Protein AF-A0A1B8G7M9-F1 (afdb_monomer_lite)

Radius of gyration: 16.37 Å; chains: 1; bounding box: 35×26×43 Å

Organism: NCBI:txid342668

Sequence (100 aa):
MALAKYSAIYKQEGILFLVLLLYLSLFFAWLQTNVHFVNEGHLKRLQVVGAKTISYAPHFKGPVSAEEAAKRVLDIVERSTLEDEKAATAISQTGTDKLM

Foldseek 3Di:
DVQVVVLVVCLVVQDFGEAEDLPQQVVVVVCVVPVVVDDPVNVVVVVVVVVVLCVVAVVQPGHDHPVVVVVVVVVCVVPDGSPDPCRSFYDYPRDDPDTD

Structure (mmCIF, N/CA/C/O backbone):
data_AF-A0A1B8G7M9-F1
#
_entry.id   AF-A0A1B8G7M9-F1
#
loop_
_atom_site.group_PDB
_atom_site.id
_atom_site.type_symbol
_atom_site.label_atom_id
_atom_site.label_alt_id
_atom_site.label_comp_id
_atom_site.lab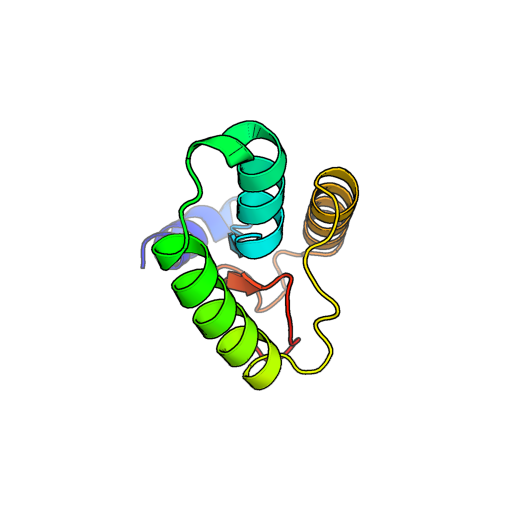el_asym_id
_atom_site.label_entity_id
_atom_site.label_seq_id
_atom_site.pdbx_PDB_ins_code
_atom_site.Cartn_x
_atom_site.Cartn_y
_atom_site.Cartn_z
_atom_site.occupancy
_atom_site.B_iso_or_equiv
_atom_site.auth_seq_id
_atom_site.auth_comp_id
_atom_site.auth_asym_id
_atom_site.auth_atom_id
_atom_site.pdbx_PDB_model_num
ATOM 1 N N . MET A 1 1 ? 5.175 -7.417 13.523 1.00 57.94 1 MET A N 1
ATOM 2 C CA . MET A 1 1 ? 5.119 -7.568 14.998 1.00 57.94 1 MET A CA 1
ATOM 3 C C . MET A 1 1 ? 4.810 -6.261 15.734 1.00 57.94 1 MET A C 1
ATOM 5 O O . MET A 1 1 ? 3.944 -6.283 16.595 1.00 57.94 1 MET A O 1
ATOM 9 N N . ALA A 1 2 ? 5.437 -5.123 15.393 1.00 77.31 2 ALA A N 1
ATOM 10 C CA . ALA A 1 2 ? 5.146 -3.834 16.044 1.00 77.31 2 ALA A CA 1
ATOM 11 C C . ALA A 1 2 ? 3.673 -3.389 15.913 1.00 77.31 2 ALA A C 1
ATOM 13 O O . ALA A 1 2 ? 3.064 -3.003 16.903 1.00 77.31 2 ALA A O 1
ATOM 14 N N . LEU A 1 3 ? 3.084 -3.517 14.717 1.00 79.38 3 LEU A N 1
ATOM 15 C CA . LEU A 1 3 ? 1.711 -3.083 14.436 1.00 79.38 3 LEU A CA 1
ATOM 16 C C . LEU A 1 3 ? 0.666 -3.767 15.332 1.00 79.38 3 LEU A C 1
ATOM 18 O O . LEU A 1 3 ? -0.118 -3.091 15.984 1.00 79.38 3 LEU A O 1
ATOM 22 N N . ALA A 1 4 ? 0.713 -5.099 15.427 1.00 79.94 4 ALA A N 1
ATOM 23 C CA . ALA A 1 4 ? -0.194 -5.870 16.276 1.00 79.94 4 ALA A CA 1
ATOM 24 C C . ALA A 1 4 ? -0.037 -5.520 17.765 1.00 79.94 4 ALA A C 1
ATOM 26 O O . ALA A 1 4 ? -1.028 -5.402 18.479 1.00 79.94 4 ALA A O 1
ATOM 27 N N . LYS A 1 5 ? 1.201 -5.286 18.229 1.00 84.12 5 LYS A N 1
ATOM 28 C CA . LYS A 1 5 ? 1.467 -4.879 19.616 1.00 84.12 5 LYS A CA 1
ATOM 29 C C . LYS A 1 5 ? 0.818 -3.531 19.939 1.00 84.12 5 LYS A C 1
ATOM 31 O O . LYS A 1 5 ? 0.127 -3.422 20.946 1.00 84.12 5 LYS A O 1
ATOM 36 N N . TYR A 1 6 ? 1.024 -2.519 19.098 1.00 85.88 6 TYR A N 1
ATOM 37 C CA . TYR A 1 6 ? 0.435 -1.196 19.322 1.00 85.88 6 TYR A CA 1
ATOM 38 C C . TYR A 1 6 ? -1.082 -1.206 19.150 1.00 85.88 6 TYR A C 1
ATOM 40 O O . TYR A 1 6 ? -1.781 -0.628 19.976 1.00 85.88 6 TYR A O 1
ATOM 48 N N . SER A 1 7 ? -1.594 -1.947 18.165 1.00 84.44 7 SER A N 1
ATOM 49 C CA . SER A 1 7 ? -3.034 -2.136 17.995 1.00 84.44 7 SER A CA 1
ATOM 50 C C . SER A 1 7 ? -3.686 -2.763 19.225 1.00 84.44 7 SER A C 1
ATOM 52 O O . SER A 1 7 ? -4.803 -2.388 19.555 1.00 84.44 7 SER A O 1
ATOM 54 N N . ALA A 1 8 ? -3.017 -3.696 19.910 1.00 83.31 8 ALA A N 1
ATOM 55 C CA . ALA A 1 8 ? -3.541 -4.301 21.131 1.00 83.31 8 ALA A CA 1
ATOM 56 C C . ALA A 1 8 ? -3.498 -3.338 22.329 1.00 83.31 8 ALA A C 1
ATOM 58 O O . ALA A 1 8 ? -4.464 -3.276 23.086 1.00 83.31 8 ALA A O 1
ATOM 59 N N . ILE A 1 9 ? -2.405 -2.580 22.490 1.00 88.50 9 ILE A N 1
ATOM 60 C CA . ILE A 1 9 ? -2.229 -1.636 23.607 1.00 88.50 9 ILE A CA 1
ATOM 61 C C . ILE A 1 9 ? -3.263 -0.507 23.542 1.00 88.50 9 ILE A C 1
ATOM 63 O O . ILE A 1 9 ? -3.929 -0.227 24.532 1.00 88.50 9 ILE A O 1
ATOM 67 N N . TYR A 1 10 ? -3.434 0.098 22.369 1.00 87.75 10 TYR A N 1
ATOM 68 C CA . TYR A 1 10 ? -4.267 1.289 22.198 1.00 87.75 10 TYR A CA 1
ATOM 69 C C . TYR A 1 10 ? -5.715 0.978 21.794 1.00 87.75 10 TYR A C 1
ATOM 71 O O . TYR A 1 10 ? -6.495 1.890 21.522 1.00 87.75 10 TYR A O 1
ATOM 79 N N . LYS A 1 11 ? -6.112 -0.304 21.779 1.00 82.94 11 LYS A N 1
ATOM 80 C CA . LYS A 1 11 ? -7.486 -0.706 21.437 1.00 82.94 11 LYS A CA 1
ATOM 81 C C . LYS A 1 11 ? -8.518 -0.057 22.362 1.00 82.94 11 LYS A C 1
ATOM 83 O O . LYS A 1 11 ? -9.576 0.353 21.901 1.00 82.94 11 LYS A O 1
ATOM 88 N N . GLN A 1 12 ? -8.203 0.044 23.655 1.00 85.19 12 GLN A N 1
ATOM 89 C CA . GLN A 1 12 ? -9.089 0.651 24.657 1.00 85.19 12 GLN A CA 1
ATOM 90 C C . GLN A 1 12 ? -9.249 2.167 24.472 1.00 85.19 12 GLN A C 1
ATOM 92 O O . GLN A 1 12 ? -10.257 2.725 24.887 1.00 85.19 12 GLN A O 1
ATOM 97 N N . GLU A 1 13 ? -8.288 2.818 23.815 1.00 89.56 13 GLU A N 1
ATOM 98 C CA . GLU A 1 13 ? -8.326 4.248 23.489 1.00 89.56 13 GLU A CA 1
ATOM 99 C C . GLU A 1 13 ? -9.068 4.524 22.171 1.00 89.56 13 GLU A C 1
ATOM 101 O O . GLU A 1 13 ? -9.188 5.671 21.750 1.00 89.56 13 GLU A O 1
ATOM 106 N N . GLY A 1 14 ? -9.570 3.478 21.504 1.00 85.44 14 GLY A N 1
ATOM 107 C CA . GLY A 1 14 ? -10.281 3.606 20.236 1.00 85.44 14 GLY A CA 1
ATOM 108 C C . GLY A 1 14 ? -9.380 3.977 19.055 1.00 85.44 14 GLY A C 1
ATOM 109 O O . GLY A 1 14 ? -9.861 4.542 18.075 1.00 85.44 14 GLY A O 1
ATOM 110 N N . ILE A 1 15 ? -8.078 3.672 19.125 1.00 87.06 15 ILE A N 1
ATOM 111 C CA . ILE A 1 15 ? -7.119 3.995 18.060 1.00 87.06 15 ILE A CA 1
ATOM 112 C C . ILE A 1 15 ? -6.969 2.810 17.103 1.00 87.06 15 ILE A C 1
ATOM 114 O O . ILE A 1 15 ? -6.572 1.710 17.498 1.00 87.06 15 ILE A O 1
ATOM 118 N N . LEU A 1 16 ? -7.223 3.057 15.816 1.00 83.69 16 LEU A N 1
ATOM 119 C CA . LEU A 1 16 ? -7.055 2.074 14.749 1.00 83.69 16 LEU A CA 1
ATOM 120 C C . LEU A 1 16 ? -5.671 2.189 14.092 1.00 83.69 16 LEU A C 1
ATOM 122 O O . LEU A 1 16 ? -5.254 3.262 13.661 1.00 83.69 16 LEU A O 1
ATOM 126 N N . PHE A 1 17 ? -4.975 1.057 13.964 1.00 84.88 17 PHE A N 1
ATOM 127 C CA . PHE A 1 17 ? -3.670 0.967 13.307 1.00 84.88 17 PHE A CA 1
ATOM 128 C C . PHE A 1 17 ? -3.786 0.242 11.962 1.00 84.88 17 PHE A C 1
ATOM 130 O O . PHE A 1 17 ? -4.107 -0.948 11.921 1.00 84.88 17 PHE A O 1
ATOM 137 N N . LEU A 1 18 ? -3.463 0.947 10.874 1.00 80.00 18 LEU A N 1
ATOM 138 C CA . LEU A 1 18 ? -3.508 0.443 9.498 1.00 80.00 18 LEU A CA 1
ATOM 139 C C . LEU A 1 18 ? -2.140 0.570 8.823 1.00 80.00 18 LEU A C 1
ATOM 141 O O . LEU A 1 18 ? -1.424 1.551 9.025 1.00 80.00 18 LEU A O 1
ATOM 145 N N . VAL A 1 19 ? -1.794 -0.405 7.979 1.00 80.62 19 VAL A N 1
ATOM 146 C CA . VAL A 1 19 ? -0.642 -0.311 7.071 1.00 80.62 19 VAL A CA 1
ATOM 147 C C . VAL A 1 19 ? -1.131 -0.440 5.640 1.00 80.62 19 VAL A C 1
ATOM 149 O O . VAL A 1 19 ? -1.718 -1.450 5.262 1.00 80.62 19 VAL A O 1
ATOM 152 N N . LEU A 1 20 ? -0.862 0.582 4.833 1.00 77.88 20 LEU A N 1
ATOM 153 C CA . LEU A 1 20 ? -1.267 0.640 3.433 1.00 77.88 20 LEU A CA 1
ATOM 154 C C . LEU A 1 20 ? -0.023 0.567 2.549 1.00 77.88 20 LEU A C 1
ATOM 156 O O . LEU A 1 20 ? 0.874 1.406 2.644 1.00 77.88 20 LEU A O 1
ATOM 160 N N . LEU A 1 21 ? 0.051 -0.455 1.698 1.00 77.00 21 LEU A N 1
ATOM 161 C CA . LEU A 1 21 ? 1.209 -0.702 0.842 1.00 77.00 21 LEU A CA 1
ATOM 162 C C . LEU A 1 21 ? 0.970 -0.125 -0.561 1.00 77.00 21 LEU A C 1
ATOM 164 O O . LEU A 1 21 ? 0.257 -0.711 -1.375 1.00 77.00 21 LEU A O 1
ATOM 168 N N . LEU A 1 22 ? 1.616 1.012 -0.850 1.00 71.94 22 LEU A N 1
ATOM 169 C CA . LEU A 1 22 ? 1.541 1.747 -2.129 1.00 71.94 22 LEU A CA 1
ATOM 170 C C . LEU A 1 22 ? 2.805 1.596 -2.997 1.00 71.94 22 LEU A C 1
ATOM 172 O O . LEU A 1 22 ? 3.143 2.478 -3.790 1.00 71.94 22 LEU A O 1
ATOM 176 N N . TYR A 1 23 ? 3.545 0.501 -2.815 1.00 68.94 23 TYR A N 1
ATOM 177 C CA . TYR A 1 23 ? 4.929 0.366 -3.283 1.00 68.94 23 TYR A CA 1
ATOM 178 C C . TYR A 1 23 ? 5.121 0.701 -4.771 1.00 68.94 23 TYR A C 1
ATOM 180 O O . TYR A 1 23 ? 6.025 1.459 -5.118 1.00 68.94 23 TYR A O 1
ATOM 188 N N . LEU A 1 24 ? 4.251 0.195 -5.655 1.00 69.69 24 LEU A N 1
ATOM 189 C CA . LEU A 1 24 ? 4.426 0.400 -7.094 1.00 69.69 24 LEU A CA 1
ATOM 190 C C . LEU A 1 24 ? 4.131 1.840 -7.534 1.00 69.69 24 LEU A C 1
ATOM 192 O O . LEU A 1 24 ? 4.845 2.375 -8.375 1.00 69.69 24 LEU A O 1
ATOM 196 N N . SER A 1 25 ? 3.117 2.482 -6.954 1.00 70.25 25 SER A N 1
ATOM 197 C CA . SER A 1 25 ? 2.728 3.855 -7.304 1.00 70.25 25 SER A CA 1
ATOM 198 C C . SER A 1 25 ? 3.813 4.859 -6.895 1.00 70.25 25 SER A C 1
ATOM 200 O O . SER A 1 25 ? 4.202 5.714 -7.689 1.00 70.25 25 SER A O 1
ATOM 202 N N . LEU A 1 26 ? 4.379 4.704 -5.690 1.00 69.94 26 LEU A N 1
ATOM 203 C CA . LEU A 1 26 ? 5.477 5.550 -5.206 1.00 69.94 26 LEU A CA 1
ATOM 204 C C . LEU A 1 26 ? 6.766 5.335 -6.002 1.00 69.94 26 LEU A C 1
ATOM 206 O O . LEU A 1 26 ? 7.451 6.296 -6.348 1.00 69.94 26 LEU A O 1
ATOM 210 N N . PHE A 1 27 ? 7.077 4.083 -6.335 1.00 75.94 27 PHE A N 1
ATOM 211 C CA . PHE A 1 27 ? 8.245 3.767 -7.146 1.00 75.94 27 PHE A CA 1
ATOM 212 C C . PHE A 1 27 ? 8.149 4.370 -8.556 1.00 75.94 27 PHE A C 1
ATOM 214 O O . PHE A 1 27 ? 9.133 4.905 -9.064 1.00 75.94 27 PHE A O 1
ATOM 221 N N . PHE A 1 28 ? 6.967 4.348 -9.178 1.00 72.25 28 PHE A N 1
ATOM 222 C CA . PHE A 1 28 ? 6.763 4.972 -10.487 1.00 72.25 28 PHE A CA 1
ATOM 223 C C . PHE A 1 28 ? 6.817 6.501 -10.440 1.00 72.25 28 PHE A C 1
ATOM 225 O O . PHE A 1 28 ? 7.442 7.102 -11.312 1.00 72.25 28 PHE A O 1
ATOM 232 N N . ALA A 1 29 ? 6.239 7.131 -9.415 1.00 73.56 29 ALA A N 1
ATOM 233 C CA . ALA A 1 29 ? 6.375 8.575 -9.212 1.00 73.56 29 ALA A CA 1
ATOM 234 C C . ALA A 1 29 ? 7.850 8.988 -9.023 1.00 73.56 29 ALA A C 1
ATOM 236 O O . ALA A 1 29 ? 8.307 9.993 -9.572 1.00 73.56 29 ALA A O 1
ATOM 237 N N . TRP A 1 30 ? 8.628 8.173 -8.303 1.00 78.12 30 TRP A N 1
ATOM 238 C CA . TRP A 1 30 ? 10.070 8.373 -8.163 1.00 78.12 30 TRP A CA 1
ATOM 239 C C . TRP A 1 30 ? 10.808 8.194 -9.498 1.00 78.12 30 TRP A C 1
ATOM 241 O O . TRP A 1 30 ? 11.621 9.038 -9.865 1.00 78.12 30 TRP A O 1
ATOM 251 N N . LEU A 1 31 ? 10.491 7.149 -10.270 1.00 78.50 31 LEU A N 1
ATOM 252 C CA . LEU A 1 31 ? 11.073 6.907 -11.596 1.00 78.50 31 LEU A CA 1
ATOM 253 C C . LEU A 1 31 ? 10.853 8.070 -12.566 1.00 78.50 31 LEU A C 1
ATOM 255 O O . LEU A 1 31 ? 11.776 8.437 -13.290 1.00 78.50 31 LEU A O 1
ATOM 259 N N . GLN A 1 32 ? 9.653 8.654 -12.575 1.00 76.06 32 GLN A N 1
ATOM 260 C CA . GLN A 1 32 ? 9.321 9.790 -13.441 1.00 76.06 32 GLN A CA 1
ATOM 261 C C . GLN A 1 32 ? 10.226 11.001 -13.187 1.00 76.06 32 GLN A C 1
ATOM 263 O O . GLN A 1 32 ? 10.567 11.719 -14.122 1.00 76.06 32 GLN A O 1
ATOM 268 N N . THR A 1 33 ? 10.644 11.209 -11.938 1.00 81.06 33 THR A N 1
ATOM 269 C CA . THR A 1 33 ? 11.516 12.324 -11.539 1.00 81.06 33 THR A CA 1
ATOM 270 C C . THR A 1 33 ? 13.006 11.964 -11.556 1.00 81.06 33 THR A C 1
ATOM 272 O O . THR A 1 33 ? 13.848 12.856 -11.546 1.00 81.06 33 THR A O 1
ATOM 275 N N . ASN A 1 34 ? 13.348 10.673 -11.627 1.00 83.06 34 ASN A N 1
ATOM 276 C CA . ASN A 1 34 ? 14.716 10.155 -11.500 1.00 83.06 34 ASN A CA 1
ATOM 277 C C . ASN A 1 34 ? 15.136 9.278 -12.691 1.00 83.06 34 ASN A C 1
ATOM 279 O O . ASN A 1 34 ? 15.974 8.388 -12.547 1.00 83.06 34 ASN A O 1
ATOM 283 N N . VAL A 1 35 ? 14.583 9.529 -13.882 1.00 79.19 35 VAL A N 1
ATOM 284 C CA . VAL A 1 35 ? 14.816 8.703 -15.083 1.00 79.19 35 VAL A CA 1
ATOM 285 C C . VAL A 1 35 ? 16.305 8.545 -15.427 1.00 79.19 35 VAL A C 1
ATOM 287 O O . VAL A 1 35 ? 16.729 7.488 -15.881 1.00 79.19 35 VAL A O 1
ATOM 290 N N . HIS A 1 36 ? 17.127 9.551 -15.120 1.00 81.69 36 HIS A N 1
ATOM 291 C CA . HIS A 1 36 ? 18.574 9.536 -15.353 1.00 81.69 36 HIS A CA 1
ATOM 292 C C . HIS A 1 36 ? 19.343 8.530 -14.475 1.00 81.69 36 HIS A C 1
ATOM 294 O O . HIS A 1 36 ? 20.469 8.170 -14.806 1.00 81.69 36 HIS A O 1
ATOM 300 N N . PHE A 1 37 ? 18.745 8.037 -13.385 1.00 80.06 37 PHE A N 1
ATOM 301 C CA . PHE A 1 37 ? 19.322 6.996 -12.524 1.00 80.06 37 PHE A CA 1
ATOM 302 C C . PHE A 1 37 ? 18.966 5.572 -12.986 1.00 80.06 37 PHE A C 1
ATOM 304 O O . PHE A 1 37 ? 19.376 4.574 -12.379 1.00 80.06 37 PHE A O 1
ATOM 311 N N . VAL A 1 38 ? 18.188 5.444 -14.061 1.00 80.12 38 VAL A N 1
ATOM 312 C CA . VAL A 1 38 ? 17.702 4.163 -14.571 1.00 80.12 38 VAL A CA 1
ATOM 313 C C . VAL A 1 38 ? 18.630 3.674 -15.676 1.00 80.12 38 VAL A C 1
ATOM 315 O O . VAL A 1 38 ? 18.738 4.288 -16.729 1.00 80.12 38 VAL A O 1
ATOM 318 N N . ASN A 1 39 ? 19.286 2.536 -15.447 1.00 86.88 39 ASN A N 1
ATOM 319 C CA . ASN A 1 39 ? 20.056 1.832 -16.471 1.00 86.88 39 ASN A CA 1
ATOM 320 C C . ASN A 1 39 ? 19.311 0.571 -16.942 1.00 86.88 39 ASN A C 1
ATOM 322 O O . ASN A 1 39 ? 18.291 0.176 -16.372 1.00 86.88 39 ASN A O 1
ATOM 326 N N . GLU A 1 40 ? 19.844 -0.110 -17.957 1.00 86.06 40 GLU A N 1
ATOM 327 C CA . GLU A 1 40 ? 19.244 -1.340 -18.493 1.00 86.06 40 GLU A CA 1
ATOM 328 C C . GLU A 1 40 ? 19.068 -2.445 -17.438 1.00 86.06 40 GLU A C 1
ATOM 330 O O . GLU A 1 40 ? 18.088 -3.193 -17.461 1.00 86.06 40 GLU A O 1
ATOM 335 N N . GLY A 1 41 ? 19.986 -2.536 -16.472 1.00 86.06 41 GLY A N 1
ATOM 336 C CA . GLY A 1 41 ? 19.881 -3.472 -15.354 1.00 86.06 41 GLY A CA 1
ATOM 337 C C . GLY A 1 41 ? 18.688 -3.169 -14.441 1.00 86.06 41 GLY A C 1
ATOM 338 O O . GLY A 1 41 ? 18.016 -4.093 -13.976 1.00 86.06 41 GLY A O 1
ATOM 339 N N . HIS A 1 42 ? 18.382 -1.888 -14.216 1.00 82.25 42 HIS A N 1
ATOM 340 C CA . HIS A 1 42 ? 17.188 -1.448 -13.487 1.00 82.25 42 HIS A CA 1
ATOM 341 C C . HIS A 1 42 ? 15.906 -1.803 -14.241 1.00 82.25 42 HIS A C 1
ATOM 343 O O . HIS A 1 42 ? 14.981 -2.339 -13.630 1.00 82.25 42 HIS A O 1
ATOM 349 N N . LEU A 1 43 ? 15.882 -1.610 -15.562 1.00 82.94 43 LEU A N 1
ATOM 350 C CA . LEU A 1 43 ? 14.730 -1.963 -16.397 1.00 82.94 43 LEU A CA 1
ATOM 351 C C . LEU A 1 43 ? 14.445 -3.471 -16.387 1.00 82.94 43 LEU A C 1
ATOM 353 O O . LEU A 1 43 ? 13.298 -3.872 -16.193 1.00 82.94 43 LEU A O 1
ATOM 357 N N . LYS A 1 44 ? 15.477 -4.319 -16.502 1.00 85.81 44 LYS A N 1
ATOM 358 C CA . LYS A 1 44 ? 15.315 -5.784 -16.418 1.00 85.81 44 LYS A CA 1
ATOM 359 C C . LYS A 1 44 ? 14.765 -6.224 -15.060 1.00 85.81 44 LYS A C 1
ATOM 361 O O . LYS A 1 44 ? 13.854 -7.046 -14.999 1.00 85.81 44 LYS A O 1
ATOM 366 N N . ARG A 1 45 ? 15.275 -5.657 -13.959 1.00 82.50 45 ARG A N 1
ATOM 367 C CA . ARG A 1 45 ? 14.743 -5.939 -12.613 1.00 82.50 45 ARG A CA 1
ATOM 368 C C . ARG A 1 45 ? 13.285 -5.506 -12.481 1.00 82.50 45 ARG A C 1
ATOM 370 O O . ARG A 1 45 ? 12.482 -6.249 -11.919 1.00 82.50 45 ARG A O 1
ATOM 377 N N . LEU A 1 46 ? 12.935 -4.349 -13.040 1.00 81.75 46 LEU A N 1
ATOM 378 C CA . LEU A 1 46 ? 11.569 -3.845 -13.013 1.00 81.75 46 LEU A CA 1
ATOM 379 C C . LEU A 1 46 ? 10.602 -4.743 -13.792 1.00 81.75 46 LEU A C 1
ATOM 381 O O . LEU A 1 46 ? 9.507 -5.012 -13.306 1.00 81.75 46 LEU A O 1
ATOM 385 N N . GLN A 1 47 ? 11.020 -5.270 -14.945 1.00 82.94 47 GLN A N 1
ATOM 386 C CA . GLN A 1 47 ? 10.237 -6.248 -15.708 1.00 82.94 47 GLN A CA 1
ATOM 387 C C . GLN A 1 47 ? 9.963 -7.522 -14.896 1.00 82.94 47 GLN A C 1
ATOM 389 O O . GLN A 1 47 ? 8.833 -8.006 -14.883 1.00 82.94 47 GLN A O 1
ATOM 394 N N . VAL A 1 48 ? 10.958 -8.033 -14.161 1.00 86.25 48 VAL A N 1
ATOM 395 C CA . VAL A 1 48 ? 10.785 -9.214 -13.292 1.00 86.25 48 VAL A CA 1
ATOM 396 C C . VAL A 1 48 ? 9.801 -8.933 -12.153 1.00 86.25 48 VAL A C 1
ATOM 398 O O . VAL A 1 48 ? 8.930 -9.760 -11.876 1.00 86.25 48 VAL A O 1
ATOM 401 N N . VAL A 1 49 ? 9.910 -7.774 -11.495 1.00 82.38 49 VAL A N 1
ATOM 402 C CA . VAL A 1 49 ? 8.969 -7.365 -10.436 1.00 82.38 49 VAL A CA 1
ATOM 403 C C . VAL A 1 49 ? 7.560 -7.190 -11.006 1.00 82.38 49 VAL A C 1
ATOM 405 O O . VAL A 1 49 ? 6.598 -7.677 -10.414 1.00 82.38 49 VAL A O 1
ATOM 408 N N . GLY A 1 50 ? 7.436 -6.568 -12.179 1.00 79.94 50 GLY A N 1
ATOM 409 C CA . GLY A 1 50 ? 6.172 -6.413 -12.895 1.00 79.94 50 GLY A CA 1
ATOM 410 C C . GLY A 1 50 ? 5.511 -7.754 -13.216 1.00 79.94 50 GLY A C 1
ATOM 411 O O . GLY A 1 50 ? 4.351 -7.953 -12.868 1.00 79.94 50 GLY A O 1
ATOM 412 N N . ALA A 1 51 ? 6.255 -8.710 -13.779 1.00 82.56 51 ALA A N 1
ATOM 413 C CA . ALA A 1 51 ? 5.743 -10.047 -14.089 1.00 82.56 51 ALA A CA 1
ATOM 414 C C . ALA A 1 51 ? 5.237 -10.788 -12.838 1.00 82.56 51 ALA A C 1
ATOM 416 O O . ALA A 1 51 ? 4.139 -11.344 -12.852 1.00 82.56 51 ALA A O 1
ATOM 417 N N . LYS A 1 52 ? 5.988 -10.732 -11.728 1.00 83.56 52 LYS A N 1
ATOM 418 C CA . LYS A 1 52 ? 5.554 -11.301 -10.436 1.00 83.56 52 LYS A CA 1
ATOM 419 C C . LYS A 1 52 ? 4.320 -10.598 -9.867 1.00 83.56 52 LYS A C 1
ATOM 421 O O . LYS A 1 52 ? 3.477 -11.232 -9.240 1.00 83.56 52 LYS A O 1
ATOM 426 N N . THR A 1 53 ? 4.208 -9.291 -10.088 1.00 78.06 53 THR A N 1
ATOM 427 C CA . THR A 1 53 ? 3.055 -8.504 -9.634 1.00 78.06 53 THR A CA 1
ATOM 428 C C . THR A 1 53 ? 1.806 -8.894 -10.418 1.00 78.06 53 THR A C 1
ATOM 430 O O . THR A 1 53 ? 0.768 -9.115 -9.809 1.00 78.06 53 THR A O 1
ATOM 433 N N . ILE A 1 54 ? 1.916 -9.068 -11.739 1.00 80.31 54 ILE A N 1
ATOM 434 C CA . ILE A 1 54 ? 0.821 -9.548 -12.596 1.00 80.31 54 ILE A CA 1
ATOM 435 C C . ILE A 1 54 ? 0.400 -10.970 -12.203 1.00 80.31 54 ILE A C 1
ATOM 437 O O . ILE A 1 54 ? -0.794 -11.249 -12.149 1.00 80.31 54 ILE A O 1
ATOM 441 N N . SER A 1 55 ? 1.342 -11.866 -11.876 1.00 82.50 55 SER A N 1
ATOM 442 C CA . SER A 1 55 ? 0.976 -13.216 -11.418 1.00 82.50 55 SER A CA 1
ATOM 443 C C . SER A 1 55 ? 0.269 -13.210 -10.061 1.00 82.50 55 SER A C 1
ATOM 445 O O . SER A 1 55 ? -0.648 -13.995 -9.850 1.00 82.50 55 SER A O 1
ATOM 447 N N . TYR A 1 56 ? 0.698 -12.339 -9.139 1.00 79.44 56 TYR A N 1
ATOM 448 C CA . TYR A 1 56 ? 0.082 -12.189 -7.817 1.00 79.44 56 TYR A CA 1
ATOM 449 C C . TYR A 1 56 ? -1.296 -11.516 -7.899 1.00 79.44 56 TYR A C 1
ATOM 451 O O . TYR A 1 56 ? -2.237 -11.933 -7.227 1.00 79.44 56 TYR A O 1
ATOM 459 N N . ALA A 1 57 ? -1.426 -10.500 -8.750 1.00 77.38 57 ALA A N 1
ATOM 460 C CA . ALA A 1 57 ? -2.641 -9.728 -8.931 1.00 77.38 57 ALA A CA 1
ATOM 461 C C . ALA A 1 57 ? -2.944 -9.508 -10.425 1.00 77.38 57 ALA A C 1
ATOM 463 O O . ALA A 1 57 ? -2.610 -8.465 -10.984 1.00 77.38 57 ALA A O 1
ATOM 464 N N . PRO A 1 58 ? -3.643 -10.448 -11.085 1.00 79.88 58 PRO A N 1
ATOM 465 C CA . PRO A 1 58 ? -3.919 -10.368 -12.525 1.00 79.88 58 PRO A CA 1
ATOM 466 C C . PRO A 1 58 ? -4.800 -9.183 -12.946 1.00 79.88 58 PRO A C 1
ATOM 468 O O . PRO A 1 58 ? -4.777 -8.756 -14.094 1.00 79.88 58 PRO A O 1
ATOM 471 N N . HIS A 1 59 ? -5.590 -8.645 -12.015 1.00 77.31 59 HIS A N 1
ATOM 472 C CA . HIS A 1 59 ? -6.432 -7.465 -12.224 1.00 77.31 59 HIS A CA 1
ATOM 473 C C . HIS A 1 59 ? -5.655 -6.150 -12.070 1.00 77.31 59 HIS A C 1
ATOM 475 O O . HIS A 1 59 ? -6.203 -5.0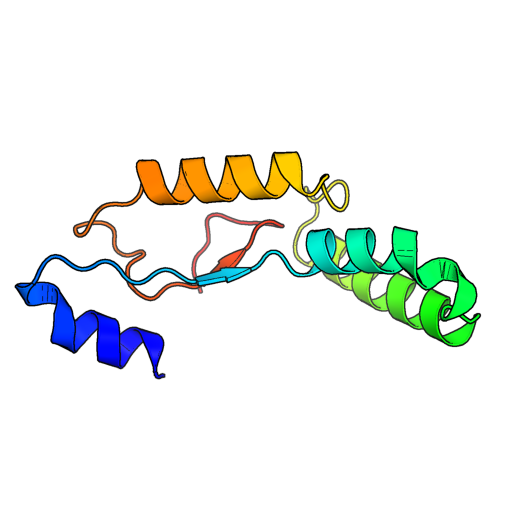74 -12.322 1.00 77.31 59 HIS A O 1
ATOM 481 N N . PHE A 1 60 ? -4.392 -6.216 -11.648 1.00 76.50 60 PHE A N 1
ATOM 482 C CA . PHE A 1 60 ? -3.536 -5.054 -11.534 1.00 76.50 60 PHE A CA 1
ATOM 483 C C . PHE A 1 60 ? -3.199 -4.513 -12.928 1.00 76.50 60 PHE A C 1
ATOM 485 O O . PHE A 1 60 ? -2.449 -5.118 -13.689 1.00 76.50 60 PHE A O 1
ATOM 492 N N . LYS A 1 61 ? -3.748 -3.341 -13.260 1.00 73.06 61 LYS A N 1
ATOM 493 C CA . LYS A 1 61 ? -3.564 -2.689 -14.569 1.00 73.06 61 LYS A CA 1
ATOM 494 C C . LYS A 1 61 ? -2.332 -1.784 -14.647 1.00 73.06 61 LYS A C 1
ATOM 496 O O . LYS A 1 61 ? -2.134 -1.115 -15.656 1.00 73.06 61 LYS A O 1
ATOM 501 N N . GLY A 1 62 ? -1.518 -1.755 -13.596 1.00 71.44 62 GLY A N 1
ATOM 502 C CA . GLY A 1 62 ? -0.381 -0.854 -13.479 1.00 71.44 62 GLY A CA 1
ATOM 503 C C . GLY A 1 62 ? -0.514 0.132 -12.315 1.00 71.44 62 GLY A C 1
ATOM 504 O O . GLY A 1 62 ? -1.552 0.191 -11.649 1.00 71.44 62 GLY A O 1
ATOM 505 N N . PRO A 1 63 ? 0.571 0.868 -12.031 1.00 74.19 63 PRO A N 1
ATOM 506 C CA . PRO A 1 63 ? 0.596 1.886 -10.988 1.00 74.19 63 PRO A CA 1
ATOM 507 C C . PRO A 1 63 ? -0.421 2.985 -11.307 1.00 74.19 63 PRO A C 1
ATOM 509 O O . PRO A 1 63 ? -0.645 3.324 -12.468 1.00 74.19 63 PRO A O 1
ATOM 512 N N . VAL A 1 64 ? -1.021 3.557 -10.269 1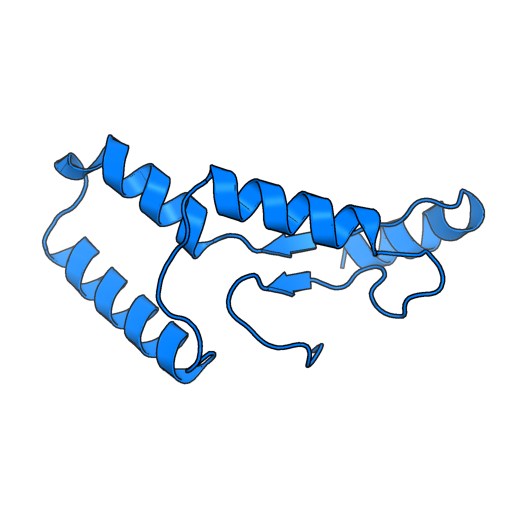.00 77.50 64 VAL A N 1
ATOM 513 C CA . VAL A 1 64 ? -1.897 4.728 -10.407 1.00 77.50 64 VAL A CA 1
ATOM 514 C C . VAL A 1 64 ? -1.120 6.002 -10.081 1.00 77.50 64 VAL A C 1
ATOM 516 O O . VAL A 1 64 ? -0.024 5.939 -9.519 1.00 77.50 64 VAL A O 1
ATOM 519 N N . SER A 1 65 ? -1.678 7.164 -10.426 1.00 78.12 65 SER A N 1
ATOM 520 C CA . SER A 1 65 ? -1.084 8.447 -10.044 1.00 78.12 65 SER A CA 1
ATOM 521 C C . SER A 1 65 ? -1.023 8.595 -8.518 1.00 78.12 65 SER A C 1
ATOM 523 O O . SER A 1 65 ? -1.773 7.951 -7.781 1.00 78.12 65 SER A O 1
ATOM 525 N N . ALA A 1 66 ? -0.138 9.471 -8.033 1.00 78.94 66 ALA A N 1
ATOM 526 C CA . ALA A 1 66 ? -0.042 9.773 -6.605 1.00 78.94 66 ALA A CA 1
ATOM 527 C C . ALA A 1 66 ? -1.377 10.286 -6.032 1.00 78.94 66 ALA A C 1
ATOM 529 O O . ALA A 1 66 ? -1.758 9.904 -4.930 1.00 78.94 66 ALA A O 1
ATOM 530 N N . GLU A 1 67 ? -2.111 11.089 -6.807 1.00 82.81 67 GLU A N 1
ATOM 531 C CA . GLU A 1 67 ? -3.434 11.594 -6.434 1.00 82.81 67 GLU A CA 1
ATOM 532 C C . GLU A 1 67 ? -4.452 10.457 -6.265 1.00 82.81 67 GLU A C 1
ATOM 534 O O . GLU A 1 67 ? -5.126 10.368 -5.241 1.00 82.81 67 GLU A O 1
ATOM 539 N N . GLU A 1 68 ? -4.522 9.534 -7.225 1.00 81.81 68 GLU A N 1
ATOM 540 C CA . GLU A 1 68 ? -5.433 8.388 -7.151 1.00 81.81 68 GLU A CA 1
ATOM 541 C C . GLU A 1 68 ? -5.038 7.409 -6.039 1.00 81.81 68 GLU A C 1
ATOM 543 O O . GLU A 1 68 ? -5.897 6.808 -5.391 1.00 81.81 68 GLU A O 1
ATOM 548 N N . ALA A 1 69 ? -3.739 7.261 -5.766 1.00 79.56 69 ALA A N 1
ATOM 549 C CA . ALA A 1 69 ? -3.264 6.505 -4.614 1.00 79.56 69 ALA A CA 1
ATOM 550 C C . ALA A 1 69 ? -3.707 7.153 -3.291 1.00 79.56 69 ALA A C 1
ATOM 552 O O . ALA A 1 69 ? -4.183 6.444 -2.406 1.00 79.56 69 ALA A O 1
ATOM 553 N N . ALA A 1 70 ? -3.609 8.481 -3.173 1.00 83.00 70 ALA A N 1
ATOM 554 C CA . ALA A 1 70 ? -4.049 9.217 -1.991 1.00 83.00 70 ALA A CA 1
ATOM 555 C C . ALA A 1 70 ? -5.567 9.108 -1.773 1.00 83.00 70 ALA A C 1
ATOM 557 O O . ALA A 1 70 ? -5.996 8.821 -0.658 1.00 83.00 70 ALA A O 1
ATOM 558 N N . LYS A 1 71 ? -6.381 9.235 -2.832 1.00 85.81 71 LYS A N 1
ATOM 559 C CA . LYS A 1 71 ? -7.842 9.038 -2.747 1.00 85.81 71 LYS A CA 1
ATOM 560 C C . LYS A 1 71 ? -8.206 7.648 -2.227 1.00 85.81 71 LYS A C 1
ATOM 562 O O . LYS A 1 71 ? -9.058 7.526 -1.358 1.00 85.81 71 LYS A O 1
ATOM 567 N N . ARG A 1 72 ? -7.520 6.601 -2.699 1.00 81.12 72 ARG A N 1
ATOM 568 C CA . ARG A 1 72 ? -7.729 5.228 -2.203 1.00 81.12 72 ARG A CA 1
ATOM 569 C C . ARG A 1 72 ? -7.340 5.063 -0.738 1.00 81.12 72 ARG A C 1
ATOM 571 O O . ARG A 1 72 ? -7.997 4.318 -0.024 1.00 81.12 72 ARG A O 1
ATOM 578 N N . VAL A 1 73 ? -6.267 5.721 -0.295 1.00 82.06 73 VAL A N 1
ATOM 579 C CA . VAL A 1 73 ? -5.886 5.725 1.125 1.00 82.06 73 VAL A CA 1
ATOM 580 C C . VAL A 1 73 ? -6.991 6.350 1.966 1.00 82.06 73 VAL A C 1
ATOM 582 O O . VAL A 1 73 ? -7.383 5.751 2.962 1.00 82.06 73 VAL A O 1
ATOM 585 N N . LEU A 1 74 ? -7.500 7.511 1.550 1.00 87.00 74 LEU A N 1
ATOM 586 C CA . LEU A 1 74 ? -8.578 8.203 2.254 1.00 87.00 74 LEU A CA 1
ATOM 587 C C . LEU A 1 74 ? -9.846 7.347 2.315 1.00 87.00 74 LEU A C 1
ATOM 589 O O . LEU A 1 74 ? -10.354 7.134 3.406 1.00 87.00 74 LEU A O 1
ATOM 593 N N . ASP A 1 75 ? -10.266 6.754 1.196 1.00 84.38 75 ASP A N 1
ATOM 594 C CA . ASP A 1 75 ? -11.423 5.847 1.145 1.00 84.38 75 ASP A CA 1
ATOM 595 C C . ASP A 1 75 ? -11.273 4.651 2.105 1.00 84.38 75 ASP A C 1
ATOM 597 O O . ASP A 1 75 ? -12.200 4.299 2.834 1.00 84.38 75 ASP A O 1
ATOM 601 N N . ILE A 1 76 ? -10.076 4.049 2.178 1.00 82.19 76 ILE A N 1
ATOM 602 C CA . ILE A 1 76 ? -9.802 2.968 3.134 1.00 82.19 76 ILE A CA 1
ATOM 603 C C . ILE A 1 76 ? -9.886 3.478 4.574 1.00 82.19 76 ILE A C 1
ATOM 605 O O . ILE A 1 76 ? -10.461 2.794 5.415 1.00 82.19 76 ILE A O 1
ATOM 609 N N . VAL A 1 77 ? -9.309 4.639 4.876 1.00 83.31 77 VAL A N 1
ATOM 610 C CA . VAL A 1 77 ? -9.344 5.208 6.230 1.00 83.31 77 VAL A CA 1
ATOM 611 C C . VAL A 1 77 ? -10.781 5.530 6.645 1.00 83.31 77 VAL A C 1
ATOM 613 O O . VAL A 1 77 ? -11.177 5.156 7.743 1.00 83.31 77 VAL A O 1
ATOM 616 N N . GLU A 1 78 ? -11.568 6.147 5.765 1.00 85.88 78 GLU A N 1
ATOM 617 C CA . GLU A 1 78 ? -12.956 6.551 6.026 1.00 85.88 78 GLU A CA 1
ATOM 618 C C . GLU A 1 78 ? -13.894 5.361 6.244 1.00 85.88 78 GLU A C 1
ATOM 620 O O . GLU A 1 78 ? -14.790 5.429 7.085 1.00 85.88 78 GLU A O 1
ATOM 625 N N . ARG A 1 79 ? -13.685 4.257 5.520 1.00 82.69 79 ARG A N 1
ATOM 626 C CA . ARG A 1 79 ? -14.520 3.054 5.660 1.00 82.69 79 ARG A CA 1
ATOM 627 C C . ARG A 1 79 ? -14.079 2.117 6.786 1.00 82.69 79 ARG A C 1
ATOM 629 O O . ARG A 1 79 ? -14.792 1.158 7.065 1.00 82.69 79 ARG A O 1
ATOM 636 N N . SER A 1 80 ? -12.883 2.309 7.343 1.00 82.00 80 SER A N 1
ATOM 637 C CA . SER A 1 80 ? -12.332 1.388 8.339 1.00 82.00 80 SER A CA 1
ATOM 638 C C . SER A 1 80 ? -12.901 1.673 9.722 1.00 82.00 80 SER A C 1
ATOM 640 O O . SER A 1 80 ? -12.939 2.818 10.171 1.00 82.00 80 SER A O 1
ATOM 642 N N . THR A 1 81 ? -13.274 0.615 10.431 1.00 80.94 81 THR A N 1
ATOM 643 C CA . THR A 1 81 ? -13.813 0.695 11.791 1.00 80.94 81 THR A CA 1
ATOM 644 C C . THR A 1 81 ? -12.951 -0.089 12.783 1.00 80.94 81 THR A C 1
ATOM 646 O O . TH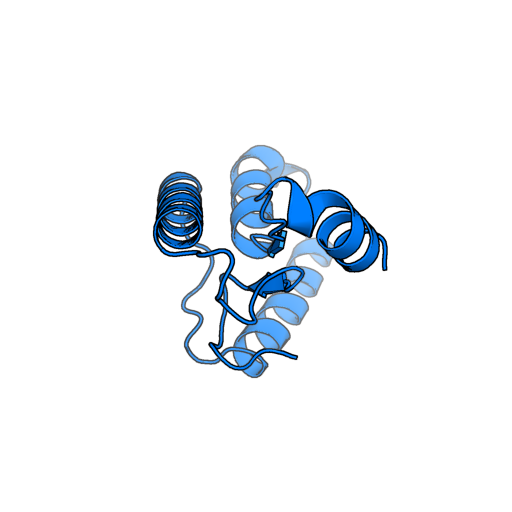R A 1 81 ? -12.111 -0.904 12.404 1.00 80.94 81 THR A O 1
ATOM 649 N N . LEU A 1 82 ? -13.145 0.149 14.084 1.00 77.88 82 LEU A N 1
ATOM 650 C CA . LEU A 1 82 ? -12.478 -0.621 15.147 1.00 77.88 82 LEU A CA 1
ATOM 651 C C . LEU A 1 82 ? -12.984 -2.068 15.254 1.00 77.88 82 LEU A C 1
ATOM 653 O O . LEU A 1 82 ? -12.306 -2.913 15.840 1.00 77.88 82 LEU A O 1
ATOM 657 N N . GLU A 1 83 ? -14.183 -2.323 14.736 1.00 73.38 83 GLU A N 1
ATOM 658 C CA . GLU A 1 83 ? -14.849 -3.628 14.741 1.00 73.38 83 GLU A CA 1
ATOM 659 C C . GLU A 1 83 ? -14.412 -4.490 13.555 1.00 73.38 83 GLU A C 1
ATOM 661 O O . GLU A 1 83 ? -14.54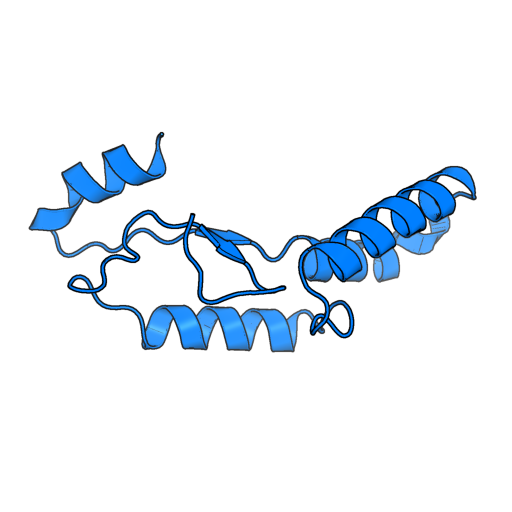0 -5.713 13.604 1.00 73.38 83 GLU A O 1
ATOM 666 N N . ASP A 1 84 ? -13.836 -3.873 12.519 1.00 67.06 84 ASP A N 1
ATOM 667 C CA . ASP A 1 84 ? -13.265 -4.602 11.401 1.00 67.06 84 ASP A CA 1
ATOM 668 C C . ASP A 1 84 ? -12.100 -5.477 11.882 1.00 67.06 84 ASP A C 1
ATOM 670 O O . ASP A 1 84 ? -11.107 -4.996 12.440 1.00 67.06 84 ASP A O 1
ATOM 674 N N . GLU A 1 85 ? -12.131 -6.764 11.528 1.00 63.75 85 GLU A N 1
ATOM 675 C CA . GLU A 1 85 ? -11.020 -7.718 11.716 1.00 63.75 85 GLU A CA 1
ATOM 676 C C . GLU A 1 85 ? -9.748 -7.343 10.919 1.00 63.75 85 GLU A C 1
ATOM 678 O O . GLU A 1 85 ? -8.792 -8.109 10.824 1.00 63.75 85 GLU A O 1
ATOM 683 N N . LYS A 1 86 ? -9.720 -6.144 10.331 1.00 62.47 86 LYS A N 1
ATOM 684 C CA . LYS A 1 86 ? -8.613 -5.578 9.558 1.00 62.47 86 LYS A CA 1
ATOM 685 C C . LYS A 1 86 ? -7.669 -4.732 10.413 1.00 62.47 86 LYS A C 1
ATOM 687 O O . LYS A 1 86 ? -6.636 -4.288 9.904 1.00 62.47 86 LYS A O 1
ATOM 692 N N . ALA A 1 87 ? -7.974 -4.516 11.695 1.00 62.72 87 ALA A N 1
ATOM 693 C CA . ALA A 1 87 ? -7.036 -3.898 12.626 1.00 62.72 87 ALA A CA 1
ATOM 694 C C . ALA A 1 87 ? -5.695 -4.660 12.615 1.00 62.72 87 ALA A C 1
ATOM 696 O O . ALA A 1 87 ? -5.660 -5.887 12.689 1.00 62.72 87 ALA A O 1
ATOM 697 N N . ALA A 1 88 ? -4.585 -3.931 12.484 1.00 60.88 88 ALA A N 1
ATOM 698 C CA . ALA A 1 88 ? -3.240 -4.492 12.338 1.00 60.88 88 ALA A CA 1
ATOM 699 C C . ALA A 1 88 ? -2.984 -5.361 11.083 1.00 60.88 88 ALA A C 1
ATOM 701 O O . ALA A 1 88 ? -2.019 -6.131 11.063 1.00 60.88 88 ALA A O 1
ATOM 702 N N . THR A 1 89 ? -3.772 -5.191 10.017 1.00 64.88 89 THR A N 1
ATOM 703 C CA . THR A 1 89 ? -3.529 -5.819 8.707 1.00 64.88 89 THR A CA 1
ATOM 704 C C . THR A 1 89 ? -2.798 -4.879 7.742 1.00 64.88 89 THR A C 1
ATOM 706 O O . THR A 1 89 ? -2.970 -3.658 7.774 1.00 64.88 89 THR A O 1
ATOM 709 N N . ALA A 1 90 ? -1.985 -5.458 6.852 1.00 63.81 90 ALA A N 1
ATOM 710 C CA . ALA A 1 90 ? -1.437 -4.760 5.695 1.00 63.81 90 ALA A CA 1
ATOM 711 C C . ALA A 1 90 ? -2.390 -4.873 4.495 1.00 63.81 90 ALA A C 1
ATOM 713 O O . ALA A 1 90 ? -2.661 -5.972 4.013 1.00 63.81 90 ALA A O 1
ATOM 714 N N . ILE A 1 91 ? -2.871 -3.738 3.990 1.00 69.62 91 ILE A N 1
ATOM 715 C CA . ILE A 1 91 ? -3.754 -3.684 2.821 1.00 69.62 91 ILE A CA 1
ATOM 716 C C . ILE A 1 91 ? -2.914 -3.318 1.597 1.00 69.62 91 ILE A C 1
ATOM 718 O O . ILE A 1 91 ? -2.248 -2.279 1.561 1.00 69.62 91 ILE A O 1
ATOM 722 N N . SER A 1 92 ? -2.934 -4.190 0.588 1.00 67.94 92 SER A N 1
ATOM 723 C CA . SER A 1 92 ? -2.266 -3.953 -0.691 1.00 67.94 92 SER A CA 1
ATOM 724 C C . SER A 1 92 ? -3.146 -3.138 -1.632 1.00 67.94 92 SER A C 1
ATOM 726 O O . SER A 1 92 ? -4.320 -3.444 -1.831 1.00 67.94 92 SER A O 1
ATOM 728 N N . GLN A 1 93 ? -2.549 -2.147 -2.294 1.00 66.50 93 GLN A N 1
ATOM 729 C CA . GLN A 1 93 ? -3.206 -1.387 -3.359 1.00 66.50 93 GLN A CA 1
ATOM 730 C C . GLN A 1 93 ? -3.410 -2.207 -4.647 1.00 66.50 93 GLN A C 1
ATOM 732 O O . GLN A 1 93 ? -4.202 -1.813 -5.508 1.00 66.50 93 GLN A O 1
ATOM 737 N N . THR A 1 94 ? -2.661 -3.303 -4.816 1.00 61.91 94 THR A N 1
ATOM 738 C CA . THR A 1 94 ? -2.589 -4.055 -6.075 1.00 61.91 94 THR A CA 1
ATOM 739 C C . THR A 1 94 ? -3.480 -5.298 -6.122 1.00 61.91 94 THR A C 1
ATOM 741 O O . THR A 1 94 ? -3.609 -5.846 -7.205 1.00 61.91 94 THR A O 1
ATOM 744 N N . GLY A 1 95 ? -4.129 -5.704 -5.020 1.00 55.75 95 GLY A N 1
ATOM 745 C CA . GLY A 1 95 ? -5.055 -6.857 -4.929 1.00 55.75 95 GLY A CA 1
ATOM 746 C C . GLY A 1 95 ? -4.777 -7.724 -3.693 1.00 55.75 95 GLY A C 1
ATOM 747 O O . GLY A 1 95 ? -3.670 -7.653 -3.172 1.00 55.75 95 GLY A O 1
ATOM 748 N N . THR A 1 96 ? -5.661 -8.554 -3.122 1.00 47.75 96 THR A N 1
ATOM 749 C CA . THR A 1 96 ? -7.122 -8.819 -3.211 1.00 47.75 96 THR A CA 1
ATOM 750 C C . THR A 1 96 ? -7.715 -8.670 -1.794 1.00 47.75 96 THR A C 1
ATOM 752 O O . THR A 1 96 ? -6.946 -8.701 -0.839 1.00 47.75 96 THR A O 1
ATOM 755 N N . ASP A 1 97 ? -9.044 -8.633 -1.610 1.00 45.75 97 ASP A N 1
ATOM 756 C CA . ASP A 1 97 ? -9.697 -8.670 -0.273 1.00 45.75 97 ASP A CA 1
ATOM 757 C C . ASP A 1 97 ? -9.324 -9.892 0.597 1.00 45.75 97 ASP A C 1
ATOM 759 O O . ASP A 1 97 ? -9.683 -9.957 1.772 1.00 45.75 97 ASP A O 1
ATOM 763 N N . LYS A 1 98 ? -8.603 -10.874 0.042 1.00 36.81 98 LYS A N 1
ATOM 764 C CA . LYS A 1 98 ? -8.033 -11.985 0.801 1.00 36.81 98 LYS A CA 1
ATOM 765 C C . LYS A 1 98 ? -6.828 -11.508 1.609 1.00 36.81 98 LYS A C 1
ATOM 767 O O . LYS A 1 98 ? -5.708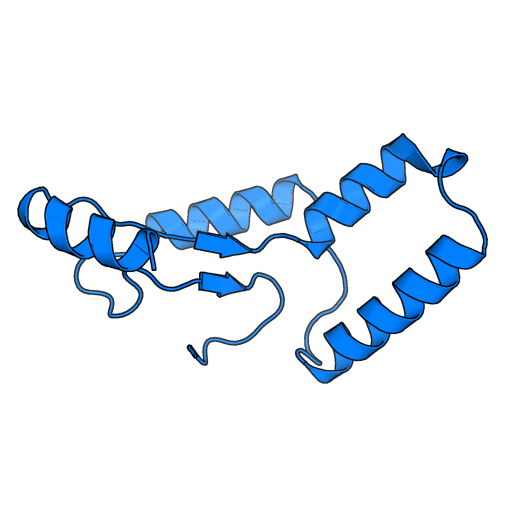 -11.445 1.102 1.00 36.81 98 LYS A O 1
ATOM 772 N N . LEU A 1 99 ? -7.130 -11.180 2.863 1.00 38.69 99 LEU A N 1
ATOM 773 C CA . LEU A 1 99 ? -6.201 -11.090 3.981 1.00 38.69 99 LEU A CA 1
ATOM 774 C C . LEU A 1 99 ? -5.284 -12.326 4.022 1.00 38.69 99 LEU A C 1
ATOM 776 O O . LEU A 1 99 ? -5.749 -13.448 3.808 1.00 38.69 99 LEU A O 1
ATOM 780 N N . MET A 1 100 ? -3.992 -12.098 4.275 1.00 31.80 100 MET A N 1
ATOM 781 C CA . MET A 1 100 ? -3.124 -13.127 4.859 1.00 31.80 100 MET A CA 1
ATOM 782 C C . MET A 1 100 ? -3.539 -13.378 6.303 1.00 31.80 100 MET A C 1
ATOM 784 O O . MET A 1 100 ? -3.878 -12.375 6.970 1.00 31.80 100 MET A O 1
#

pLDDT: mean 76.34, std 11.1, range [31.8, 89.56]

Secondary structure (DSSP, 8-state):
-HHHHHHHHGGGGT----EEE-HHHHHHHHHHH-GGG--HHHHHHHHHHHHHHHHH-TT---PPPHHHHHHHHHHHHHH--SSSTTTTPEEETTS-S---